Protein AF-A0A0C3EL71-F1 (afdb_monomer_lite)

InterPro domains:
  IPR012621 Mitochondrial import receptor subunit TOM7 [PF08038] (7-45)

Foldseek 3Di:
DPPVVVVVVVVVVVVVVVVCCVVVVVVVVLVVVQVPDPPRDDSVVVVVVVVVVVVPD

Organism: NCBI:txid1036808

Radius of gyration: 18.82 Å; chains: 1; bounding box: 51×20×42 Å

Secondary structure (DSSP, 8-state):
---HHHHHHHHHHHHHHHHHHHHHHHHHHHHHHHHT-SS---HHHHHHHHHHHHS--

Sequence (57 aa):
MPSEETKERITKVVDVARTVLHYGWIPLIIYIGYTRSSPQPTLIKCVSFSSCKLFRY

Structure (mmCIF, N/CA/C/O backbone):
data_AF-A0A0C3EL71-F1
#
_entry.id   AF-A0A0C3EL71-F1
#
loop_
_atom_site.group_PDB
_atom_site.id
_atom_site.type_symbol
_atom_site.label_atom_id
_atom_site.label_alt_id
_atom_site.label_comp_id
_atom_site.label_asym_id
_atom_site.label_entity_id
_atom_site.label_seq_id
_atom_site.pdbx_PDB_ins_code
_atom_site.Cartn_x
_atom_site.Cartn_y
_atom_site.Cartn_z
_atom_site.occupancy
_atom_site.B_iso_or_equiv
_atom_site.auth_seq_id
_atom_site.auth_comp_id
_atom_site.auth_asym_id
_atom_site.auth_atom_id
_atom_site.pdbx_PDB_model_num
ATOM 1 N N . MET A 1 1 ? -23.561 15.271 18.238 1.00 51.09 1 MET A N 1
ATOM 2 C CA . MET A 1 1 ? -22.716 14.097 18.543 1.00 51.09 1 MET A CA 1
ATOM 3 C C . MET A 1 1 ? -22.636 13.289 17.261 1.00 51.09 1 MET A C 1
ATOM 5 O O . MET A 1 1 ? -23.702 12.914 16.788 1.00 51.09 1 MET A O 1
ATOM 9 N N . PRO A 1 2 ? -21.460 13.136 16.622 1.00 58.44 2 PRO A N 1
ATOM 10 C CA . PRO A 1 2 ? -21.359 12.269 15.451 1.00 58.44 2 PRO A CA 1
ATOM 11 C C . PRO A 1 2 ? -21.830 10.876 15.872 1.00 58.44 2 PRO A C 1
ATOM 13 O O . PRO A 1 2 ? -21.386 10.369 16.901 1.00 58.44 2 PRO A O 1
ATOM 16 N N . SER A 1 3 ? -22.800 10.331 15.145 1.00 70.44 3 SER A N 1
ATOM 17 C CA . SER A 1 3 ? -23.413 9.046 15.456 1.00 70.44 3 SER A CA 1
ATOM 18 C C . SER A 1 3 ? -22.349 7.946 15.461 1.00 70.44 3 SER A C 1
ATOM 20 O O . SER A 1 3 ? -21.436 7.952 14.632 1.00 70.44 3 SER A O 1
ATOM 22 N N . GLU A 1 4 ? -22.426 7.023 16.421 1.00 80.75 4 GLU A N 1
ATOM 23 C CA . GLU A 1 4 ? -21.407 5.983 16.64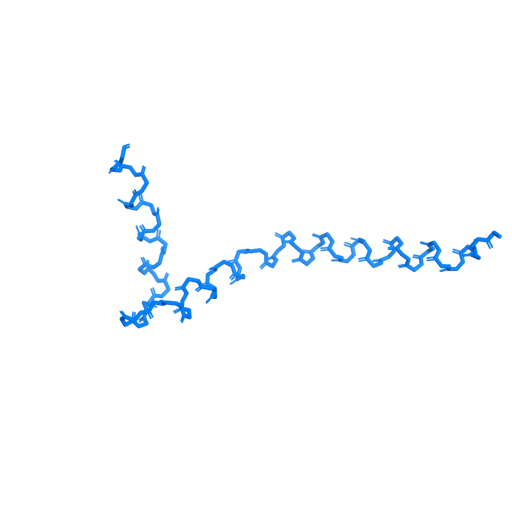5 1.00 80.75 4 GLU A CA 1
ATOM 24 C C . GLU A 1 4 ? -21.158 5.126 15.384 1.00 80.75 4 GLU A C 1
ATOM 26 O O . GLU A 1 4 ? -20.021 4.756 15.100 1.00 80.75 4 GLU A O 1
ATOM 31 N N . GLU A 1 5 ? -22.174 4.964 14.530 1.00 77.88 5 GLU A N 1
ATOM 32 C CA . GLU A 1 5 ? -22.078 4.356 13.191 1.00 77.88 5 GLU A CA 1
ATOM 33 C C . GLU A 1 5 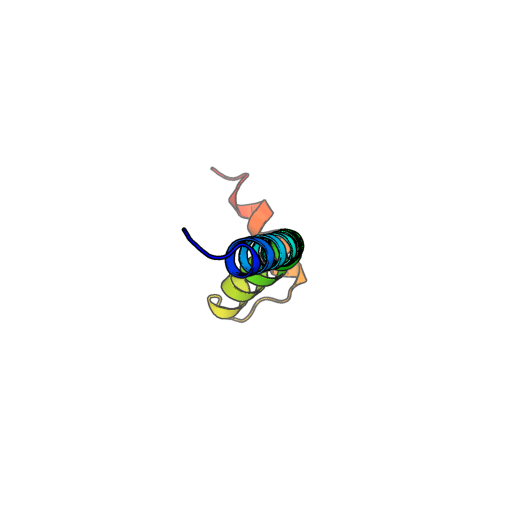? -20.995 4.998 12.294 1.00 77.88 5 GLU A C 1
ATOM 35 O O . GLU A 1 5 ? -20.314 4.322 11.517 1.00 77.88 5 GLU A O 1
ATOM 40 N N . THR A 1 6 ? -20.798 6.315 12.405 1.00 83.88 6 THR A N 1
ATOM 41 C CA . THR A 1 6 ? -19.838 7.063 11.587 1.00 83.88 6 THR A CA 1
ATOM 42 C C . THR A 1 6 ? -18.418 6.793 12.071 1.00 83.88 6 THR A C 1
ATOM 44 O O . THR A 1 6 ? -17.516 6.597 11.256 1.00 83.88 6 THR A O 1
ATOM 47 N N . LYS A 1 7 ? -18.214 6.714 13.391 1.00 84.69 7 LYS A N 1
ATOM 48 C CA . LYS A 1 7 ? -16.919 6.344 13.978 1.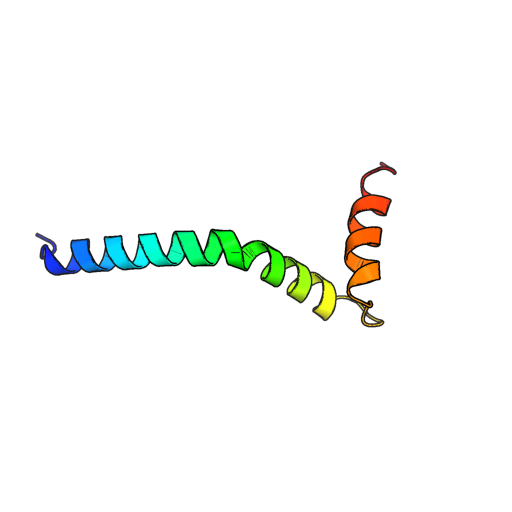00 84.69 7 LYS A CA 1
ATOM 49 C C . LYS A 1 7 ? -16.518 4.928 13.590 1.00 84.69 7 LYS A C 1
ATOM 51 O O . LYS A 1 7 ? -15.381 4.719 13.179 1.00 84.69 7 LYS A O 1
ATOM 56 N N . GLU A 1 8 ? -17.442 3.975 13.666 1.00 87.62 8 GLU A N 1
ATOM 57 C CA . GLU A 1 8 ? -17.170 2.586 13.291 1.00 87.62 8 GLU A CA 1
ATOM 58 C C . GLU A 1 8 ? -16.775 2.456 11.815 1.00 87.62 8 GLU A C 1
ATOM 60 O O . GLU A 1 8 ? -15.819 1.745 11.490 1.00 87.62 8 GLU A O 1
ATOM 65 N N . ARG A 1 9 ? -17.447 3.186 10.912 1.00 89.31 9 ARG A N 1
ATOM 66 C CA . ARG A 1 9 ? -17.064 3.222 9.490 1.00 89.31 9 ARG A CA 1
ATOM 67 C C . ARG A 1 9 ? -15.681 3.823 9.287 1.00 89.31 9 ARG A C 1
ATOM 69 O O . ARG A 1 9 ? -14.895 3.250 8.537 1.00 89.31 9 ARG A O 1
ATOM 76 N N . ILE A 1 10 ? -15.371 4.937 9.947 1.00 91.88 10 ILE A N 1
ATOM 77 C CA . ILE A 1 10 ? -14.055 5.577 9.830 1.00 91.88 10 ILE A CA 1
ATOM 78 C C . ILE A 1 10 ? -12.961 4.623 10.314 1.00 91.88 10 ILE A C 1
ATOM 80 O O . ILE A 1 10 ? -11.988 4.412 9.594 1.00 91.88 10 ILE A O 1
ATOM 84 N N . THR A 1 11 ? -13.139 3.978 11.468 1.00 92.44 11 THR A N 1
ATOM 85 C CA . THR A 1 11 ? -12.163 3.011 11.989 1.00 92.44 11 THR A CA 1
ATOM 86 C C . THR A 1 11 ? -11.942 1.850 11.019 1.00 92.44 11 THR A C 1
ATOM 88 O O . THR A 1 11 ? -10.796 1.499 10.742 1.00 92.44 11 THR A O 1
ATOM 91 N N . LYS A 1 12 ? -13.011 1.296 10.431 1.00 91.81 12 LYS A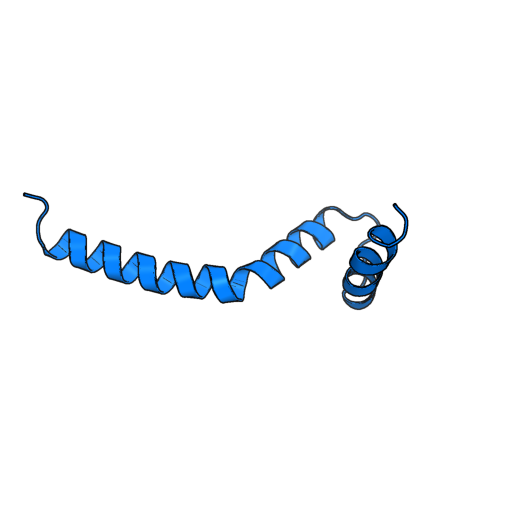 N 1
ATOM 92 C CA . LYS A 1 12 ? -12.882 0.220 9.434 1.00 91.81 12 LYS A CA 1
ATOM 93 C C . LYS A 1 12 ? -12.173 0.670 8.158 1.00 91.81 12 LYS A C 1
ATOM 95 O O . LYS A 1 12 ? -11.352 -0.070 7.625 1.00 91.81 12 LYS A O 1
ATOM 100 N N . VAL A 1 13 ? -12.454 1.877 7.669 1.00 94.69 13 VAL A N 1
ATOM 101 C CA . VAL A 1 13 ? -11.778 2.426 6.482 1.00 94.69 13 VAL A CA 1
ATOM 102 C C . VAL A 1 13 ? -10.292 2.654 6.755 1.00 94.69 13 VAL A C 1
ATOM 104 O O . VAL A 1 13 ? -9.466 2.340 5.902 1.00 94.69 13 VAL A O 1
ATOM 107 N N . VAL A 1 14 ? -9.937 3.158 7.939 1.00 94.56 14 VAL A N 1
ATOM 108 C CA . VAL A 1 14 ? -8.539 3.399 8.328 1.00 94.56 14 VAL A CA 1
ATOM 109 C C . VAL A 1 14 ? -7.748 2.093 8.429 1.00 94.56 14 VAL A C 1
ATOM 111 O O . VAL A 1 14 ? -6.601 2.042 7.982 1.00 94.56 14 VAL A O 1
ATOM 114 N N . ASP A 1 15 ? -8.354 1.029 8.954 1.00 92.50 15 ASP A N 1
ATOM 115 C CA . ASP A 1 15 ? -7.717 -0.289 9.049 1.00 92.50 15 ASP A CA 1
ATOM 116 C C . ASP A 1 15 ? -7.397 -0.882 7.662 1.00 92.50 15 ASP A C 1
ATOM 118 O O . ASP A 1 15 ? -6.265 -1.290 7.375 1.00 92.50 15 ASP A O 1
ATOM 122 N N . VAL A 1 16 ? -8.361 -0.801 6.740 1.00 95.19 16 VAL A N 1
ATOM 123 C CA . VAL A 1 16 ? -8.159 -1.206 5.342 1.00 95.19 16 VAL A CA 1
ATOM 124 C C . VAL A 1 16 ? -7.111 -0.322 4.662 1.00 95.19 16 VAL A C 1
ATOM 126 O O . VAL A 1 16 ? -6.214 -0.833 3.988 1.00 95.19 16 VAL A O 1
ATOM 129 N N . ALA A 1 17 ? -7.169 0.996 4.868 1.00 94.25 17 ALA A N 1
ATOM 130 C CA . ALA A 1 17 ? -6.214 1.938 4.291 1.00 94.25 17 ALA A CA 1
ATOM 131 C C . ALA A 1 17 ? -4.774 1.647 4.740 1.00 94.25 17 ALA A C 1
ATOM 133 O O . ALA A 1 17 ? -3.859 1.693 3.916 1.00 94.25 17 ALA A O 1
ATOM 134 N N . ARG A 1 18 ? -4.562 1.284 6.012 1.00 93.94 18 ARG A N 1
ATOM 135 C CA . ARG A 1 18 ? -3.244 0.887 6.530 1.00 93.94 18 ARG A CA 1
ATOM 136 C C . ARG A 1 18 ? -2.683 -0.316 5.771 1.00 93.94 18 ARG A C 1
ATOM 138 O O . ARG A 1 18 ? -1.519 -0.293 5.380 1.00 93.94 18 ARG A O 1
ATOM 145 N N . THR A 1 19 ? -3.512 -1.326 5.528 1.00 94.44 19 THR A N 1
ATOM 146 C CA . THR A 1 19 ? -3.122 -2.544 4.800 1.00 94.44 19 THR A CA 1
ATOM 147 C C . THR A 1 19 ? -2.795 -2.240 3.338 1.00 94.44 19 THR A C 1
ATOM 149 O O . THR A 1 19 ? -1.750 -2.652 2.831 1.00 94.44 19 THR A O 1
ATOM 152 N N . VAL A 1 20 ? -3.642 -1.454 2.669 1.00 95.56 20 VAL A N 1
ATOM 153 C CA . VAL A 1 20 ? -3.435 -1.053 1.270 1.00 95.56 20 VAL A CA 1
ATOM 154 C C . VAL A 1 20 ? -2.163 -0.230 1.114 1.00 95.56 20 VAL A C 1
ATOM 156 O O . VAL A 1 20 ? -1.387 -0.491 0.202 1.00 95.56 20 VAL A O 1
ATOM 159 N N . LEU A 1 21 ? -1.903 0.731 2.001 1.00 94.94 21 LEU A N 1
ATOM 160 C CA . LEU A 1 21 ? -0.675 1.521 1.944 1.00 94.94 21 LEU A CA 1
ATOM 161 C C . LEU A 1 21 ? 0.558 0.664 2.239 1.00 94.94 21 LEU A C 1
ATOM 163 O O . LEU A 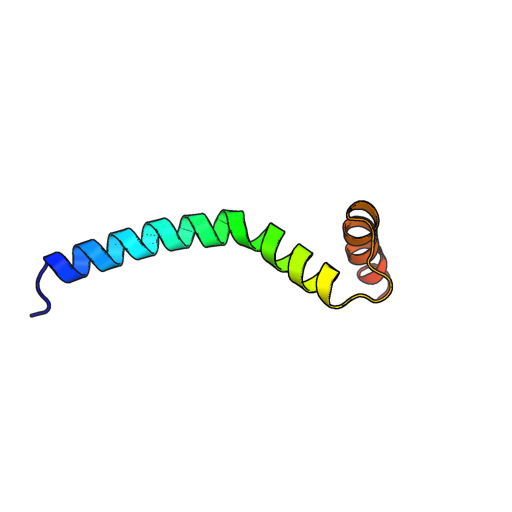1 21 ? 1.556 0.799 1.539 1.00 94.94 21 LEU A O 1
ATOM 167 N N . HIS A 1 22 ? 0.489 -0.242 3.220 1.00 91.94 22 HIS A N 1
ATOM 168 C CA . HIS A 1 22 ? 1.623 -1.076 3.623 1.00 91.94 22 HIS A CA 1
ATOM 169 C C . HIS A 1 22 ? 2.065 -2.081 2.551 1.00 91.94 22 HIS A C 1
ATOM 171 O O . HIS A 1 22 ? 3.262 -2.321 2.404 1.00 91.94 22 HIS A O 1
ATOM 177 N N . TYR A 1 23 ? 1.136 -2.633 1.772 1.00 92.94 23 TYR A N 1
ATOM 178 C CA . TYR A 1 23 ? 1.476 -3.565 0.689 1.00 92.94 23 TYR A CA 1
ATOM 179 C C . TYR A 1 23 ? 1.478 -2.913 -0.700 1.00 92.94 23 TYR A C 1
ATOM 181 O O . TYR A 1 23 ? 2.141 -3.396 -1.615 1.00 92.94 23 TYR A O 1
ATOM 189 N N . GLY A 1 24 ? 0.772 -1.795 -0.868 1.00 94.00 24 GLY A N 1
ATOM 190 C CA . GLY A 1 24 ? 0.621 -1.093 -2.142 1.00 94.00 24 GLY A CA 1
ATOM 191 C C . GLY A 1 24 ? 1.707 -0.060 -2.441 1.00 94.00 24 GLY A C 1
ATOM 192 O O . GLY A 1 24 ? 1.863 0.319 -3.603 1.00 94.00 24 GLY A O 1
ATOM 193 N N . TRP A 1 25 ? 2.491 0.383 -1.447 1.00 92.94 25 TRP A N 1
ATOM 194 C CA . TRP A 1 25 ? 3.510 1.417 -1.676 1.00 92.94 25 TRP A CA 1
ATOM 195 C C . TRP A 1 25 ? 4.621 0.968 -2.640 1.00 92.94 25 TRP A C 1
ATOM 197 O O . TRP A 1 25 ? 5.049 1.761 -3.476 1.00 92.94 25 TRP A O 1
ATOM 207 N N . ILE A 1 26 ? 5.053 -0.299 -2.586 1.00 90.50 26 ILE A N 1
ATOM 208 C CA . ILE A 1 26 ? 6.107 -0.821 -3.475 1.00 90.50 26 ILE A CA 1
ATOM 209 C C . ILE A 1 26 ? 5.640 -0.841 -4.944 1.00 90.50 26 ILE A C 1
ATOM 211 O O . ILE A 1 26 ? 6.317 -0.229 -5.777 1.00 90.50 26 ILE A O 1
ATOM 215 N N . PRO A 1 27 ? 4.491 -1.464 -5.297 1.00 88.06 27 PRO A N 1
ATOM 216 C CA . PRO A 1 27 ? 3.954 -1.401 -6.657 1.00 88.06 27 PRO A CA 1
ATOM 217 C C . PRO A 1 27 ? 3.764 0.028 -7.175 1.00 88.06 27 PRO A C 1
ATOM 219 O O . PRO A 1 27 ? 4.079 0.304 -8.333 1.00 88.06 27 PRO A O 1
ATOM 222 N N . LEU A 1 28 ? 3.293 0.944 -6.321 1.00 90.50 28 LEU A N 1
ATOM 223 C CA . LEU A 1 28 ? 3.053 2.338 -6.694 1.00 90.50 28 LEU A CA 1
ATOM 224 C C . LEU A 1 28 ? 4.345 3.053 -7.113 1.00 90.50 28 LEU A C 1
ATOM 226 O O . LEU A 1 28 ? 4.380 3.700 -8.161 1.00 90.50 28 LEU A O 1
ATOM 230 N N . ILE A 1 29 ? 5.420 2.912 -6.331 1.00 87.88 29 ILE A N 1
ATOM 231 C CA . ILE A 1 29 ? 6.719 3.525 -6.646 1.00 87.88 29 ILE A CA 1
ATOM 232 C C . ILE A 1 29 ? 7.283 2.964 -7.957 1.00 87.88 29 ILE A C 1
ATOM 234 O O . ILE A 1 29 ? 7.756 3.728 -8.803 1.00 87.88 29 ILE A O 1
ATOM 238 N N . ILE A 1 30 ? 7.200 1.645 -8.155 1.00 85.75 30 ILE A N 1
ATOM 239 C CA . ILE A 1 30 ? 7.679 0.991 -9.381 1.00 85.75 30 ILE A CA 1
ATOM 240 C C . ILE A 1 30 ? 6.894 1.491 -10.600 1.00 85.75 30 ILE A C 1
ATOM 242 O O . ILE A 1 30 ? 7.498 1.816 -11.623 1.00 85.75 30 ILE A O 1
ATOM 246 N N . TYR A 1 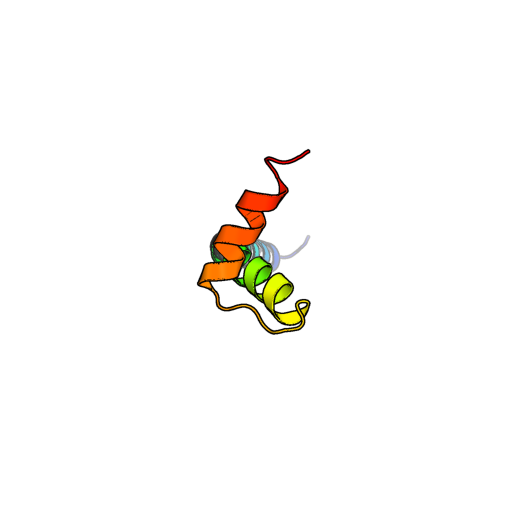31 ? 5.570 1.610 -10.490 1.00 84.31 31 TYR A N 1
ATOM 247 C CA . TYR A 1 31 ? 4.715 2.095 -11.572 1.00 84.31 31 TYR A CA 1
ATOM 248 C C . TYR A 1 31 ? 5.049 3.537 -11.986 1.00 84.31 31 TYR A C 1
ATOM 250 O O . TYR A 1 31 ? 5.176 3.840 -13.177 1.00 84.31 31 TYR A O 1
ATOM 258 N N . ILE A 1 32 ? 5.258 4.430 -11.015 1.00 85.81 32 ILE A N 1
ATOM 259 C CA . ILE A 1 32 ? 5.658 5.818 -11.286 1.00 85.81 32 ILE A CA 1
ATOM 260 C C . ILE A 1 32 ? 7.040 5.861 -11.960 1.00 85.81 32 ILE A C 1
ATOM 262 O O . ILE A 1 32 ? 7.228 6.581 -12.941 1.00 85.81 32 ILE A O 1
ATOM 266 N N . GLY A 1 33 ? 8.001 5.062 -11.486 1.00 80.88 33 GLY A N 1
ATOM 267 C CA . GLY A 1 33 ? 9.328 4.965 -12.103 1.00 80.88 33 GLY A CA 1
ATOM 268 C C . GLY A 1 33 ? 9.291 4.421 -13.537 1.00 80.88 33 GLY A C 1
ATOM 269 O O . GLY A 1 33 ? 10.014 4.910 -14.408 1.00 80.88 33 GLY A O 1
ATOM 270 N N . TYR A 1 34 ? 8.414 3.451 -13.799 1.00 76.75 34 TYR A N 1
ATOM 271 C CA . TYR A 1 34 ? 8.230 2.846 -15.117 1.00 76.75 34 TYR A CA 1
ATOM 272 C C . TYR A 1 34 ? 7.611 3.822 -16.126 1.00 76.75 34 TYR A C 1
ATOM 274 O O . TYR A 1 34 ? 8.139 3.995 -17.221 1.00 76.75 34 TYR A O 1
ATOM 282 N N . THR A 1 35 ? 6.538 4.520 -15.741 1.00 79.00 35 THR A N 1
ATOM 283 C CA . THR A 1 35 ? 5.799 5.439 -16.631 1.00 79.00 35 THR A CA 1
ATOM 284 C C . THR A 1 35 ? 6.564 6.714 -16.997 1.00 79.00 35 THR A C 1
ATOM 286 O O . THR A 1 35 ? 6.258 7.346 -18.005 1.00 79.00 35 THR A O 1
ATOM 289 N N . ARG A 1 36 ? 7.563 7.114 -16.201 1.00 70.75 36 ARG A N 1
ATOM 290 C CA . ARG A 1 36 ? 8.353 8.343 -16.416 1.00 70.75 36 ARG A CA 1
ATOM 291 C C . ARG A 1 36 ? 9.669 8.107 -17.163 1.00 70.75 36 ARG A C 1
ATOM 293 O O . ARG A 1 36 ? 10.365 9.073 -17.470 1.00 70.75 36 ARG A O 1
ATOM 300 N N . SER A 1 37 ? 10.006 6.852 -17.458 1.00 62.34 37 SER A N 1
ATOM 301 C CA . SER A 1 37 ? 11.270 6.472 -18.092 1.00 62.34 37 SER A CA 1
ATOM 302 C C . SER A 1 37 ? 11.075 6.186 -19.583 1.00 62.34 37 SER A C 1
ATOM 304 O O . SER A 1 37 ? 10.257 5.351 -19.963 1.00 62.34 37 SER A O 1
ATOM 306 N N . SER A 1 38 ? 11.851 6.861 -20.432 1.00 60.41 38 SER A N 1
ATOM 307 C CA . SER A 1 38 ? 11.904 6.623 -21.879 1.00 60.41 38 SER A CA 1
ATOM 308 C C . SER A 1 38 ? 13.355 6.301 -22.252 1.00 60.41 38 SER A C 1
ATOM 310 O O . SER A 1 38 ? 14.207 7.170 -22.050 1.00 60.41 38 SER A O 1
ATOM 312 N N . PRO A 1 39 ? 13.699 5.089 -22.737 1.00 68.19 39 PRO A N 1
ATOM 313 C CA . PRO A 1 39 ? 12.857 3.923 -23.050 1.00 68.19 39 PRO A CA 1
ATOM 314 C C . PRO A 1 39 ? 12.359 3.162 -21.807 1.00 68.19 39 PRO A C 1
ATOM 316 O O . PRO A 1 39 ? 12.985 3.216 -20.751 1.00 68.19 39 PRO A O 1
ATOM 319 N N . GLN A 1 40 ? 11.252 2.423 -21.946 1.00 60.16 40 GLN A N 1
ATOM 320 C CA . GLN A 1 40 ? 10.607 1.689 -20.849 1.00 60.16 40 GLN A CA 1
ATOM 321 C C . GLN A 1 40 ? 11.550 0.605 -20.285 1.00 60.16 40 GLN A C 1
ATOM 323 O O . GLN A 1 40 ? 11.883 -0.351 -20.994 1.00 60.16 40 GLN A O 1
ATOM 328 N N . PRO A 1 41 ? 12.024 0.737 -19.034 1.00 64.12 41 PRO A N 1
ATOM 329 C CA . PRO A 1 41 ? 12.988 -0.190 -18.459 1.00 64.12 41 PRO A CA 1
ATOM 330 C C . PRO A 1 41 ? 12.330 -1.535 -18.134 1.00 64.12 41 PRO A C 1
ATOM 332 O O . PRO A 1 41 ? 11.191 -1.602 -17.677 1.00 64.12 41 PRO A O 1
ATOM 335 N N . THR A 1 42 ? 13.067 -2.632 -18.322 1.00 64.19 42 THR A N 1
ATOM 336 C CA . THR A 1 42 ? 12.660 -3.944 -17.802 1.00 64.19 42 THR A CA 1
ATOM 337 C C . THR A 1 42 ? 12.670 -3.908 -16.268 1.00 64.19 42 THR A C 1
ATOM 339 O O . THR A 1 42 ? 13.542 -3.271 -15.676 1.00 64.19 42 THR A O 1
ATOM 342 N N . LEU A 1 43 ? 11.733 -4.598 -15.602 1.00 63.91 43 LEU A N 1
ATOM 343 C CA . LEU A 1 43 ? 11.568 -4.560 -14.132 1.00 63.91 43 LEU A CA 1
ATOM 344 C C . LEU A 1 43 ? 12.879 -4.831 -13.358 1.00 63.91 43 LEU A C 1
ATOM 346 O O . LEU A 1 43 ? 13.130 -4.231 -12.316 1.00 63.91 43 LEU A O 1
ATOM 350 N N . ILE A 1 44 ? 13.758 -5.668 -13.920 1.00 61.66 44 ILE A N 1
ATOM 351 C CA . ILE A 1 44 ? 15.077 -6.027 -13.370 1.00 61.66 44 ILE A CA 1
ATOM 352 C C . ILE A 1 44 ? 16.054 -4.832 -13.377 1.00 61.66 44 ILE A C 1
ATOM 354 O O . ILE A 1 44 ? 16.850 -4.670 -12.450 1.00 61.66 44 ILE A O 1
ATOM 358 N N . LYS A 1 45 ? 15.987 -3.949 -14.384 1.00 59.62 45 LYS A N 1
ATOM 359 C CA . LYS A 1 45 ? 16.848 -2.756 -14.475 1.00 59.62 45 LYS A CA 1
ATOM 360 C C . LYS A 1 45 ? 16.465 -1.674 -13.465 1.00 59.62 45 LYS A C 1
ATOM 362 O O . LYS A 1 45 ? 17.361 -0.995 -12.974 1.00 59.62 45 LYS A O 1
ATOM 367 N N . CYS A 1 46 ? 15.186 -1.528 -13.109 1.00 59.03 46 CYS A N 1
ATOM 368 C CA . CYS A 1 46 ? 14.745 -0.538 -12.116 1.00 59.03 46 CYS A CA 1
ATOM 369 C C . CYS A 1 46 ? 15.326 -0.802 -10.719 1.00 59.03 46 CYS A C 1
ATOM 371 O O . CYS A 1 46 ? 15.808 0.129 -10.074 1.00 59.03 46 CYS A O 1
ATOM 373 N N . VAL A 1 47 ? 15.345 -2.068 -10.284 1.00 62.75 47 VAL A N 1
ATOM 374 C CA . VAL A 1 47 ? 15.925 -2.463 -8.987 1.00 62.75 47 VAL A CA 1
ATOM 375 C C . VAL A 1 47 ? 17.433 -2.188 -8.963 1.00 62.75 47 VAL A C 1
ATOM 377 O O . VAL A 1 47 ? 17.955 -1.665 -7.984 1.00 62.75 47 VAL A O 1
ATOM 380 N N . SER A 1 48 ? 18.128 -2.451 -10.075 1.00 57.00 48 SER A N 1
ATOM 381 C CA . SER A 1 48 ? 19.568 -2.195 -10.199 1.00 57.00 48 SER A CA 1
ATOM 382 C C . SER A 1 48 ? 19.911 -0.695 -10.300 1.00 57.00 48 SER A C 1
ATOM 384 O O . SER A 1 48 ? 20.898 -0.246 -9.718 1.00 57.00 48 SER A O 1
ATOM 386 N N . PHE A 1 49 ? 19.082 0.113 -10.973 1.00 54.25 49 PHE A N 1
ATOM 387 C CA . PHE A 1 49 ? 19.326 1.549 -11.168 1.00 54.25 49 PHE A CA 1
ATOM 388 C C . PHE A 1 49 ? 19.168 2.368 -9.879 1.00 54.25 49 PHE A C 1
ATOM 390 O O . PHE A 1 49 ? 19.965 3.277 -9.635 1.00 54.25 49 PHE A O 1
ATOM 397 N N . SER A 1 50 ? 18.190 2.032 -9.029 1.00 54.28 50 SER A N 1
ATOM 398 C CA . SER A 1 50 ? 17.970 2.761 -7.771 1.00 54.28 50 SER A CA 1
ATOM 399 C C . SER A 1 50 ? 19.108 2.548 -6.762 1.00 54.28 50 SER A C 1
ATOM 401 O O . SER A 1 50 ? 19.457 3.475 -6.037 1.00 54.28 50 SER A O 1
ATOM 403 N N . SER A 1 51 ? 19.748 1.372 -6.756 1.00 48.28 51 SER A N 1
ATOM 404 C CA . SER A 1 51 ? 20.929 1.106 -5.918 1.00 48.28 51 SER A CA 1
ATOM 405 C C . SER A 1 51 ? 22.226 1.682 -6.499 1.00 48.28 51 SER A C 1
ATOM 407 O O . SER A 1 51 ? 23.132 2.030 -5.747 1.00 48.28 51 SER A O 1
ATOM 409 N N . CYS A 1 52 ? 22.334 1.826 -7.824 1.00 43.28 52 CYS A N 1
ATOM 410 C CA . CYS A 1 52 ? 23.582 2.252 -8.469 1.00 43.28 52 CYS A CA 1
ATOM 411 C C . CYS A 1 52 ? 23.801 3.779 -8.454 1.00 43.28 52 CYS A C 1
ATOM 413 O O . CYS A 1 52 ? 24.930 4.239 -8.619 1.00 43.28 52 CYS A O 1
ATOM 415 N N . LYS A 1 53 ? 22.748 4.579 -8.219 1.00 53.66 53 LYS A N 1
ATOM 416 C CA . LYS A 1 53 ? 22.851 6.051 -8.180 1.00 53.66 53 LYS A CA 1
ATOM 417 C C . LYS A 1 53 ? 23.001 6.648 -6.774 1.00 53.66 53 LYS A C 1
ATOM 419 O O . LYS A 1 53 ? 23.414 7.795 -6.672 1.00 53.66 53 LYS A O 1
ATOM 424 N N . LEU A 1 54 ? 22.711 5.885 -5.714 1.00 53.34 54 LEU A N 1
ATOM 425 C CA . LEU A 1 54 ? 22.800 6.363 -4.324 1.00 53.34 54 LEU A CA 1
ATOM 426 C C . LEU A 1 54 ? 24.183 6.132 -3.680 1.00 53.34 54 LEU A C 1
ATOM 428 O O . LEU A 1 54 ? 24.517 6.806 -2.719 1.00 53.34 54 LEU A O 1
ATOM 432 N N . PHE A 1 55 ? 25.009 5.227 -4.219 1.00 47.19 55 PHE A N 1
ATOM 433 C CA . PHE A 1 55 ? 26.381 4.973 -3.734 1.00 47.19 55 PHE A CA 1
ATOM 434 C C . PHE A 1 55 ? 27.453 5.817 -4.458 1.00 47.19 55 PHE A C 1
ATOM 436 O O . PHE A 1 55 ? 28.650 5.582 -4.320 1.00 47.19 55 PHE A O 1
ATOM 443 N N . ARG A 1 56 ? 27.039 6.779 -5.292 1.00 53.12 56 ARG A N 1
ATOM 444 C CA . ARG A 1 56 ? 27.946 7.656 -6.052 1.00 53.12 56 ARG A CA 1
ATOM 445 C C . ARG A 1 56 ? 27.594 9.133 -5.865 1.00 53.12 56 ARG A C 1
ATOM 447 O O . ARG A 1 56 ? 27.569 9.887 -6.836 1.00 53.12 56 ARG A O 1
ATOM 454 N N . TYR A 1 57 ? 27.289 9.501 -4.626 1.00 42.72 57 TYR A N 1
ATOM 455 C CA . TYR A 1 57 ? 27.308 10.872 -4.128 1.00 42.72 57 TYR A CA 1
ATOM 456 C C . TYR A 1 57 ? 27.969 10.885 -2.755 1.00 42.72 57 TYR A C 1
ATOM 458 O O . TYR A 1 57 ? 27.714 9.924 -1.995 1.00 42.72 57 TYR A O 1
#

pLDDT: mean 75.37, std 16.84, range [42.72, 95.56]